Protein AF-A0A9J6H232-F1 (afdb_monomer_lite)

Structure (mmCIF, N/CA/C/O backbone):
data_AF-A0A9J6H232-F1
#
_entry.id   AF-A0A9J6H232-F1
#
loop_
_atom_site.group_PDB
_atom_site.id
_atom_site.type_symbol
_atom_site.label_atom_id
_atom_site.label_alt_id
_atom_site.label_comp_id
_atom_site.label_asym_id
_atom_site.label_entity_id
_atom_site.label_seq_id
_atom_site.pdbx_PDB_ins_code
_atom_site.Cartn_x
_atom_site.Cartn_y
_atom_site.Cartn_z
_atom_site.occupancy
_atom_site.B_iso_or_equiv
_atom_site.auth_seq_id
_atom_site.auth_comp_id
_atom_site.auth_asym_id
_atom_site.auth_atom_id
_atom_site.pdbx_PDB_model_num
ATOM 1 N N . MET A 1 1 ? -58.455 -7.236 1.868 1.00 40.59 1 MET A N 1
ATOM 2 C CA . MET A 1 1 ? -57.571 -6.943 0.721 1.00 40.59 1 MET A CA 1
ATOM 3 C C . MET A 1 1 ? -56.166 -6.837 1.286 1.00 40.59 1 MET A C 1
ATOM 5 O O . MET A 1 1 ? -55.894 -5.924 2.050 1.00 40.59 1 MET A O 1
ATOM 9 N N . ASN A 1 2 ? -55.379 -7.890 1.080 1.00 32.44 2 ASN A N 1
ATOM 10 C CA . ASN A 1 2 ? -54.122 -8.169 1.769 1.00 32.44 2 ASN A CA 1
ATOM 11 C C . ASN A 1 2 ? -52.995 -7.381 1.080 1.00 32.44 2 ASN A C 1
ATOM 13 O O . ASN A 1 2 ? -52.751 -7.611 -0.102 1.00 32.44 2 ASN A O 1
ATOM 17 N N . LEU A 1 3 ? -52.337 -6.451 1.774 1.00 45.25 3 LEU A N 1
ATOM 18 C CA . LEU A 1 3 ? -51.120 -5.797 1.285 1.00 45.25 3 LEU A CA 1
ATOM 19 C C . LEU A 1 3 ? -49.958 -6.304 2.131 1.00 45.25 3 LEU A C 1
ATOM 21 O O . LEU A 1 3 ? -49.675 -5.792 3.208 1.00 45.25 3 LEU A O 1
ATOM 25 N N . GLN A 1 4 ? -49.351 -7.380 1.635 1.00 48.19 4 GLN A N 1
ATOM 26 C CA . GLN A 1 4 ? -48.138 -7.971 2.176 1.00 48.19 4 GLN A CA 1
ATOM 27 C C . GLN A 1 4 ? -46.985 -6.966 2.143 1.00 48.19 4 GLN A C 1
ATOM 29 O O . GLN A 1 4 ? -46.630 -6.405 1.104 1.00 48.19 4 GLN A O 1
ATOM 34 N N . GLU A 1 5 ? -46.409 -6.797 3.324 1.00 45.81 5 GLU A N 1
ATOM 35 C CA . GLU A 1 5 ? -45.108 -6.229 3.626 1.00 45.81 5 GLU A CA 1
ATOM 36 C C . GLU A 1 5 ? -44.044 -6.839 2.696 1.00 45.81 5 GLU A C 1
ATOM 38 O O . GLU A 1 5 ? -43.838 -8.054 2.664 1.00 45.81 5 GLU A O 1
ATOM 43 N N . LYS A 1 6 ? -43.400 -6.006 1.869 1.00 41.59 6 LYS A N 1
ATOM 44 C CA . LYS A 1 6 ? -42.269 -6.440 1.043 1.00 41.59 6 LYS A CA 1
ATOM 45 C C . LYS A 1 6 ? -41.037 -6.559 1.931 1.00 41.59 6 LYS A C 1
ATOM 47 O O . LYS A 1 6 ? -40.345 -5.576 2.181 1.00 41.59 6 LYS A O 1
ATOM 52 N N . GLU A 1 7 ? -40.776 -7.780 2.375 1.00 40.84 7 GLU A N 1
ATOM 53 C CA . GLU A 1 7 ? -39.523 -8.173 3.005 1.00 40.84 7 GLU A CA 1
ATOM 54 C C . GLU A 1 7 ? -38.355 -7.896 2.036 1.00 40.84 7 GLU A C 1
ATOM 56 O O . GLU A 1 7 ? -38.294 -8.405 0.914 1.00 40.84 7 GLU A O 1
ATOM 61 N N . ASN A 1 8 ? -37.454 -7.008 2.450 1.00 42.41 8 ASN A N 1
ATOM 62 C CA . ASN A 1 8 ? -36.225 -6.672 1.742 1.00 42.41 8 ASN A CA 1
ATOM 63 C C . ASN A 1 8 ? -35.227 -7.816 1.983 1.00 42.41 8 ASN A C 1
ATOM 65 O O . ASN A 1 8 ? -34.898 -8.048 3.146 1.00 42.41 8 ASN A O 1
ATOM 69 N N . PRO A 1 9 ? -34.734 -8.546 0.966 1.00 44.19 9 PRO A N 1
ATOM 70 C CA . PRO A 1 9 ? -33.912 -9.716 1.233 1.00 44.19 9 PRO A CA 1
ATOM 71 C C . PRO A 1 9 ? -32.587 -9.289 1.872 1.00 44.19 9 PRO A C 1
ATOM 73 O O . PRO A 1 9 ? -31.723 -8.687 1.223 1.00 44.19 9 PRO A O 1
ATOM 76 N N . GLN A 1 10 ? -32.429 -9.616 3.160 1.00 45.84 10 GLN A N 1
ATOM 77 C CA . GLN A 1 10 ? -31.168 -9.537 3.883 1.00 45.84 10 GLN A CA 1
ATOM 78 C C . GLN A 1 10 ? -30.057 -10.147 3.019 1.00 45.84 10 GLN A C 1
ATOM 80 O O . GLN A 1 10 ? -30.112 -11.318 2.633 1.00 45.84 10 GLN A O 1
ATOM 85 N N . LYS A 1 11 ? -29.005 -9.362 2.752 1.00 47.09 11 LYS A N 1
ATOM 86 C CA . LYS A 1 11 ? -27.722 -9.884 2.273 1.00 47.09 11 LYS A CA 1
ATOM 87 C C . LYS A 1 11 ? -27.216 -10.883 3.312 1.00 47.09 11 LYS A C 1
ATOM 89 O O . LYS A 1 11 ? -26.626 -10.489 4.315 1.00 47.09 11 LYS A O 1
ATOM 94 N N . LYS A 1 12 ? -27.478 -12.169 3.070 1.00 44.34 12 LYS A N 1
ATOM 95 C CA . LYS A 1 12 ? -26.911 -13.281 3.830 1.00 44.34 12 LYS A CA 1
ATOM 96 C C . LYS A 1 12 ? -25.393 -13.130 3.832 1.00 44.34 12 LY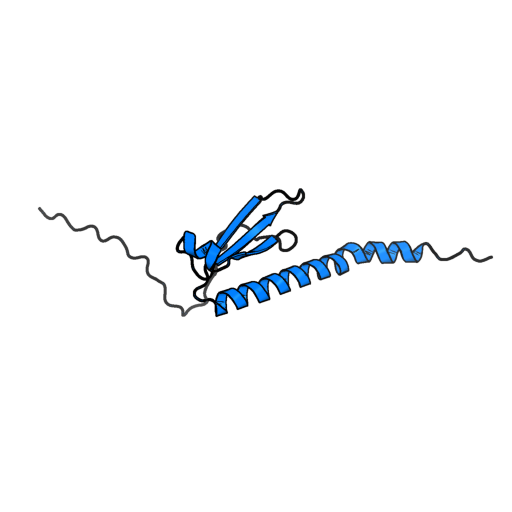S A C 1
ATOM 98 O O . LYS A 1 12 ? -24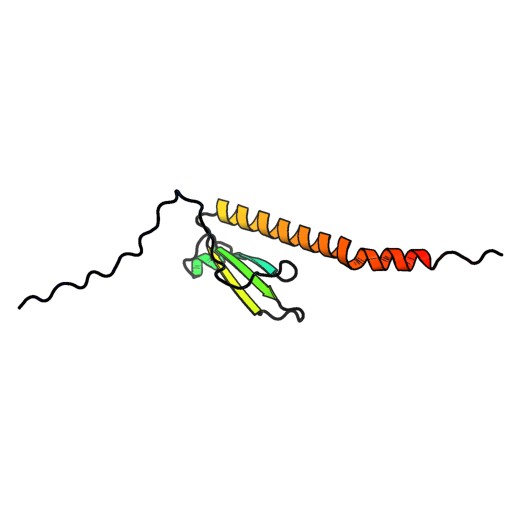.740 -13.238 2.795 1.00 44.34 12 LYS A O 1
ATOM 103 N N . ILE A 1 13 ? -24.849 -12.840 5.010 1.00 55.28 13 ILE A N 1
ATOM 104 C CA . ILE A 1 13 ? -23.424 -12.952 5.295 1.00 55.28 13 ILE A CA 1
ATOM 105 C C . ILE A 1 13 ? -23.138 -14.451 5.271 1.00 55.28 13 ILE A C 1
ATOM 107 O O . ILE A 1 13 ? -23.537 -15.178 6.178 1.00 55.28 13 ILE A O 1
ATOM 111 N N . ASN A 1 14 ? -22.544 -14.925 4.179 1.00 45.06 14 ASN A N 1
ATOM 112 C CA . ASN A 1 14 ? -22.228 -16.336 4.023 1.00 45.06 14 ASN A CA 1
ATOM 113 C C . ASN A 1 14 ? -21.104 -16.719 4.989 1.00 45.06 14 ASN A C 1
ATOM 115 O O . ASN A 1 14 ? -19.969 -16.256 4.879 1.00 45.06 14 ASN A O 1
ATOM 119 N N . THR A 1 15 ? -21.481 -17.573 5.934 1.00 43.62 15 THR A N 1
ATOM 120 C CA . THR A 1 15 ? -20.645 -18.375 6.820 1.00 43.62 15 THR A CA 1
ATOM 121 C C . THR A 1 15 ? -19.506 -19.049 6.050 1.00 43.62 15 THR A C 1
ATOM 123 O O . THR A 1 15 ? -19.722 -19.691 5.024 1.00 43.62 15 THR A O 1
ATOM 126 N N . ILE A 1 16 ? -18.283 -18.890 6.556 1.00 57.81 16 ILE A N 1
ATOM 127 C CA . ILE A 1 16 ? -17.055 -19.488 6.025 1.00 57.81 16 ILE A CA 1
ATOM 128 C C . ILE A 1 16 ? -17.057 -20.987 6.351 1.00 57.81 16 ILE A C 1
ATOM 130 O O . ILE A 1 16 ? -16.833 -21.330 7.507 1.00 57.81 16 ILE A O 1
ATOM 134 N N . GLN A 1 17 ? -17.299 -21.853 5.358 1.00 50.28 17 GLN A N 1
ATOM 135 C CA . GLN A 1 17 ? -16.873 -23.269 5.331 1.00 50.28 17 GLN A CA 1
ATOM 136 C C . GLN A 1 17 ? -17.173 -23.941 3.969 1.00 50.28 17 GLN A C 1
ATOM 138 O O . GLN A 1 17 ? -17.898 -24.919 3.880 1.00 50.28 17 GLN A O 1
ATOM 143 N N . ASP A 1 18 ? -16.622 -23.384 2.891 1.00 50.34 18 ASP A N 1
ATOM 144 C CA . ASP A 1 18 ? -16.190 -24.093 1.675 1.00 50.34 18 ASP A CA 1
ATOM 145 C C . ASP A 1 18 ? -15.331 -23.089 0.885 1.00 50.34 18 ASP A C 1
ATOM 147 O O . ASP A 1 18 ? -15.651 -21.899 0.887 1.00 50.34 18 ASP A O 1
ATOM 151 N N . GLY A 1 19 ? -14.197 -23.512 0.317 1.00 65.81 19 GLY A N 1
ATOM 152 C CA . GLY A 1 19 ? -13.069 -22.650 -0.094 1.00 65.81 19 GLY A CA 1
ATOM 153 C C . GLY A 1 19 ? -13.434 -21.229 -0.565 1.00 65.81 19 GLY A C 1
ATOM 154 O O . GLY A 1 19 ? -13.961 -21.038 -1.662 1.00 65.81 19 GLY A O 1
ATOM 155 N N . SER A 1 20 ? -13.129 -20.220 0.260 1.00 79.31 20 SER A N 1
ATOM 156 C CA . SER A 1 20 ? -13.470 -18.820 -0.013 1.00 79.31 20 SER A CA 1
ATOM 157 C C . SER A 1 20 ? -12.866 -18.344 -1.337 1.00 79.31 20 SER A C 1
ATOM 159 O O . SER A 1 20 ? -11.646 -18.290 -1.496 1.00 79.31 20 SER A O 1
ATOM 161 N N . LYS A 1 21 ? -13.725 -17.958 -2.285 1.00 87.38 21 LYS A N 1
ATOM 162 C CA . LYS A 1 21 ? -13.320 -17.343 -3.555 1.00 87.38 21 LYS A CA 1
ATOM 163 C C . LYS A 1 21 ? -13.291 -15.827 -3.400 1.00 87.38 21 LYS A C 1
ATOM 165 O O . LYS A 1 21 ? -14.281 -15.223 -2.994 1.00 87.38 21 LYS A O 1
ATOM 170 N N . TYR A 1 22 ? -12.171 -15.212 -3.762 1.00 89.81 22 TYR A N 1
ATOM 171 C CA . TYR A 1 22 ? -12.042 -13.759 -3.818 1.00 89.81 22 TYR A CA 1
ATOM 172 C C . TYR A 1 22 ? -12.320 -13.278 -5.239 1.00 89.81 22 TYR A C 1
ATOM 174 O O . TYR A 1 22 ? -11.783 -13.823 -6.203 1.00 89.81 22 TYR A O 1
ATOM 182 N N . VAL A 1 23 ? -13.155 -12.249 -5.366 1.00 91.88 23 VAL A N 1
ATOM 183 C CA . VAL A 1 23 ? -13.425 -11.583 -6.644 1.00 91.88 23 VAL A CA 1
ATOM 184 C C . VAL A 1 23 ? -12.625 -10.290 -6.695 1.00 91.88 23 VAL A C 1
ATOM 186 O O . VAL A 1 23 ? -12.573 -9.533 -5.725 1.00 91.88 23 VAL A O 1
ATOM 189 N N . VAL A 1 24 ? -11.998 -10.033 -7.838 1.00 92.75 24 VAL A N 1
ATOM 190 C CA . VAL A 1 24 ? -11.270 -8.790 -8.086 1.00 92.75 24 VAL A CA 1
ATOM 191 C C . VAL A 1 24 ? -12.268 -7.635 -8.137 1.00 92.75 24 VAL A C 1
ATOM 193 O O . VAL A 1 24 ? -13.098 -7.563 -9.038 1.00 92.75 24 VAL A O 1
ATOM 196 N N . PHE A 1 25 ? -12.191 -6.728 -7.163 1.00 86.81 25 PHE A N 1
ATOM 197 C CA . PHE A 1 25 ? -13.080 -5.565 -7.103 1.00 86.81 25 PHE A CA 1
ATOM 198 C C . PHE A 1 25 ? -12.690 -4.476 -8.113 1.00 86.81 25 PHE A C 1
ATOM 200 O O . PHE A 1 25 ? -13.550 -3.859 -8.736 1.00 86.81 25 PHE A O 1
ATOM 207 N N . LYS A 1 26 ? -11.385 -4.232 -8.274 1.00 88.00 26 LYS A N 1
ATOM 208 C CA . LYS A 1 26 ? -10.809 -3.234 -9.186 1.00 88.00 26 LYS A CA 1
ATOM 209 C C . LYS A 1 26 ? -9.509 -3.747 -9.789 1.00 88.00 26 LYS A C 1
ATOM 211 O O . LYS A 1 26 ? -8.949 -4.731 -9.313 1.00 88.00 26 LYS A O 1
ATOM 216 N N . GLN A 1 27 ? -9.032 -3.048 -10.817 1.00 89.75 27 GLN A N 1
ATOM 217 C CA . GLN A 1 27 ? -7.746 -3.333 -11.447 1.00 89.75 27 GLN A CA 1
ATOM 218 C C . GLN A 1 27 ? -6.614 -3.398 -10.401 1.00 89.75 27 GLN A C 1
ATOM 220 O O . GLN A 1 27 ? -6.595 -2.570 -9.484 1.00 89.75 27 GLN A O 1
ATOM 225 N N . PRO A 1 28 ? -5.680 -4.356 -10.524 1.00 89.38 28 PRO A N 1
ATOM 226 C CA . PRO A 1 28 ? -4.514 -4.436 -9.651 1.00 89.38 28 PRO A CA 1
ATOM 227 C C . PRO A 1 28 ? -3.689 -3.143 -9.656 1.00 89.38 28 PRO A C 1
ATOM 229 O O . PRO A 1 28 ? -3.526 -2.496 -10.690 1.00 89.38 28 PRO A O 1
ATOM 232 N N . LEU A 1 29 ? -3.141 -2.784 -8.493 1.00 87.75 29 LEU A N 1
ATOM 233 C CA . LEU A 1 29 ? -2.307 -1.595 -8.326 1.00 87.75 29 LEU A CA 1
ATOM 234 C C . LEU A 1 29 ? -0.831 -1.945 -8.525 1.00 87.75 29 LEU A C 1
ATOM 236 O O . LEU A 1 29 ? -0.325 -2.899 -7.933 1.00 87.75 29 LEU A O 1
ATOM 240 N N . SER A 1 30 ? -0.131 -1.147 -9.330 1.00 89.00 30 SER A N 1
ATOM 241 C CA . SER A 1 30 ? 1.298 -1.345 -9.569 1.00 89.00 30 SER A CA 1
ATOM 242 C C . SER A 1 30 ? 2.129 -0.860 -8.381 1.00 89.00 30 SER A C 1
ATOM 244 O O . SER A 1 30 ? 2.039 0.301 -7.975 1.00 89.00 30 SER A O 1
ATOM 246 N N . LEU A 1 31 ? 2.971 -1.740 -7.837 1.00 91.44 31 LEU A N 1
ATOM 247 C CA . LEU A 1 31 ? 3.773 -1.463 -6.639 1.00 91.44 31 LEU A CA 1
ATOM 248 C C . LEU A 1 31 ? 4.912 -0.457 -6.872 1.00 91.44 31 LEU A C 1
ATOM 250 O O . LEU A 1 31 ? 5.419 0.123 -5.917 1.00 91.44 31 LEU A O 1
ATOM 254 N N . ASP A 1 32 ? 5.331 -0.228 -8.119 1.00 89.62 32 ASP A N 1
ATOM 255 C CA . ASP A 1 32 ? 6.388 0.738 -8.454 1.00 89.62 32 ASP A CA 1
ATOM 256 C C . ASP A 1 32 ? 5.927 2.200 -8.350 1.00 89.62 32 ASP A C 1
ATOM 258 O O . ASP A 1 32 ? 6.767 3.096 -8.281 1.00 89.62 32 ASP A O 1
ATOM 262 N N . ARG A 1 33 ? 4.610 2.451 -8.320 1.00 90.50 33 ARG A N 1
ATOM 263 C CA . ARG A 1 33 ? 4.021 3.803 -8.408 1.00 90.50 33 ARG A CA 1
ATOM 264 C C . ARG A 1 33 ? 2.987 4.091 -7.329 1.00 90.50 33 ARG A C 1
ATOM 266 O O . ARG A 1 33 ? 2.125 4.950 -7.509 1.00 90.50 33 ARG A O 1
ATOM 273 N N . ILE A 1 34 ? 3.051 3.362 -6.223 1.00 93.38 34 ILE A N 1
ATOM 274 C CA . ILE A 1 34 ? 2.176 3.578 -5.078 1.00 93.38 34 ILE A CA 1
ATOM 275 C C . ILE A 1 34 ? 2.933 4.304 -3.964 1.00 93.38 34 ILE A C 1
ATOM 277 O O . ILE A 1 34 ? 4.039 3.915 -3.581 1.00 93.38 34 ILE A O 1
ATOM 281 N N . CYS A 1 35 ? 2.321 5.357 -3.433 1.00 93.75 35 CYS A N 1
ATOM 282 C CA . CYS A 1 35 ? 2.773 6.054 -2.236 1.00 93.75 35 CYS A CA 1
ATOM 283 C C . CYS A 1 35 ? 1.805 5.744 -1.093 1.00 93.75 35 CYS A C 1
ATOM 285 O O . CYS A 1 35 ? 0.592 5.887 -1.246 1.00 93.75 35 CYS A O 1
ATOM 287 N N . ILE A 1 36 ? 2.344 5.308 0.045 1.00 96.25 36 ILE A N 1
ATOM 288 C CA . ILE A 1 36 ? 1.559 4.935 1.225 1.00 96.25 36 ILE A CA 1
ATOM 289 C C . ILE A 1 36 ? 1.726 6.032 2.270 1.00 96.25 36 ILE A C 1
ATOM 291 O O . ILE A 1 36 ? 2.827 6.242 2.784 1.00 96.25 36 ILE A O 1
ATOM 295 N N . HIS A 1 37 ? 0.630 6.706 2.590 1.00 95.25 37 HIS A N 1
ATOM 296 C CA . HIS A 1 37 ? 0.586 7.768 3.581 1.00 95.25 37 HIS A CA 1
ATOM 297 C C . HIS A 1 37 ? -0.133 7.285 4.842 1.00 95.25 37 HIS A C 1
ATOM 299 O O . HIS A 1 37 ? -1.207 6.688 4.778 1.00 95.25 37 HIS A O 1
ATOM 305 N N . ASP A 1 38 ? 0.500 7.516 5.985 1.00 95.19 38 ASP A N 1
ATOM 306 C CA . ASP A 1 38 ? -0.080 7.239 7.293 1.00 95.19 38 ASP A CA 1
ATOM 307 C C . ASP A 1 38 ? -0.830 8.482 7.763 1.00 95.19 38 ASP A C 1
ATOM 309 O O . ASP A 1 38 ? -0.240 9.558 7.778 1.00 95.19 38 ASP A O 1
ATOM 313 N N . VAL A 1 39 ? -2.108 8.322 8.113 1.00 93.44 39 VAL A N 1
ATOM 314 C CA . VAL A 1 39 ? -2.943 9.415 8.613 1.00 93.44 39 VAL A CA 1
ATOM 315 C C . VAL A 1 39 ? -2.937 9.364 10.132 1.00 93.44 39 VAL A C 1
ATOM 317 O O . VAL A 1 39 ? -3.334 8.362 10.747 1.00 93.44 39 VAL A O 1
ATOM 320 N N . ASN A 1 40 ? -2.489 10.451 10.748 1.00 87.81 40 ASN A N 1
ATOM 321 C CA . ASN A 1 40 ? -2.392 10.542 12.194 1.00 87.81 40 ASN A CA 1
ATOM 322 C C . ASN A 1 40 ? -3.773 10.792 12.844 1.00 87.81 40 ASN A C 1
ATOM 324 O O . ASN A 1 40 ? -4.780 11.087 12.191 1.00 87.81 40 ASN A O 1
ATOM 328 N N . ALA A 1 41 ? -3.844 10.638 14.168 1.00 82.19 41 ALA A N 1
ATOM 329 C CA . ALA A 1 41 ? -5.091 10.808 14.917 1.00 82.19 41 ALA A CA 1
ATOM 330 C C . ALA A 1 41 ? -5.633 12.251 14.878 1.00 82.19 41 ALA A C 1
ATOM 332 O O . ALA A 1 41 ? -6.840 12.447 14.978 1.00 82.19 41 ALA A O 1
ATOM 333 N N . GLN A 1 42 ? -4.764 13.253 14.709 1.00 82.06 42 GLN A N 1
ATOM 334 C CA . GLN A 1 42 ? -5.164 14.663 14.626 1.00 82.06 42 GLN A CA 1
ATOM 335 C C . GLN A 1 42 ? -5.831 14.965 13.274 1.00 82.06 42 GLN A C 1
ATOM 337 O O . GLN A 1 42 ? -6.898 15.570 13.223 1.00 82.06 42 GLN A O 1
ATOM 342 N N . GLU A 1 43 ? -5.248 14.464 12.186 1.00 79.69 43 GLU A N 1
ATOM 343 C CA . GLU A 1 43 ? -5.747 14.581 10.812 1.00 79.69 43 GLU A CA 1
ATOM 344 C C . GLU A 1 43 ? -7.062 13.820 10.616 1.00 79.69 43 GLU A C 1
ATOM 346 O O . GLU A 1 43 ? -7.986 14.306 9.965 1.00 79.69 43 GLU A O 1
ATOM 351 N N . SER A 1 44 ? -7.163 12.623 11.196 1.00 80.50 44 SER A N 1
ATOM 352 C CA . SER A 1 44 ? -8.355 11.776 11.081 1.00 80.50 44 SER A CA 1
ATOM 353 C C . SER A 1 44 ? -9.479 12.174 12.045 1.00 80.50 44 SER A C 1
ATOM 355 O O . SER A 1 44 ? -10.656 12.023 11.703 1.00 80.50 44 SER A O 1
ATOM 357 N N . GLY A 1 45 ? -9.138 12.748 13.205 1.00 72.56 45 GLY A N 1
ATOM 358 C CA . GLY A 1 45 ? -10.086 13.190 14.229 1.00 72.56 45 GLY A CA 1
ATOM 359 C C . GLY A 1 45 ? -11.051 14.270 13.742 1.00 72.56 45 GLY A C 1
ATOM 360 O O . GLY A 1 45 ? -12.233 14.219 14.073 1.00 72.56 45 GLY A O 1
ATOM 361 N N . ALA A 1 46 ? -10.592 15.173 12.869 1.00 74.31 46 ALA A N 1
ATOM 362 C CA . ALA A 1 46 ? -11.439 16.186 12.236 1.00 74.31 46 ALA A CA 1
ATOM 363 C C . ALA A 1 46 ? -12.535 15.593 11.325 1.00 74.31 46 ALA A C 1
ATOM 365 O O . ALA A 1 46 ? -13.519 16.265 11.034 1.00 74.31 46 ALA A O 1
ATOM 366 N N . GLN A 1 47 ? -12.371 14.342 10.881 1.00 79.25 47 GLN A N 1
ATOM 367 C CA . GLN A 1 47 ? -13.252 13.665 9.921 1.00 79.25 47 GLN A CA 1
ATOM 368 C C . GLN A 1 47 ? -13.986 12.456 10.524 1.00 79.25 47 GLN A C 1
ATOM 370 O O . GLN A 1 47 ? -14.651 11.711 9.807 1.00 79.25 47 GLN A O 1
ATOM 375 N N . GLY A 1 48 ? -13.838 12.211 11.832 1.00 84.56 48 GLY A N 1
ATOM 376 C CA . GLY A 1 48 ? -14.426 11.048 12.510 1.00 84.56 48 GLY A CA 1
ATOM 377 C C . GLY A 1 48 ? -13.855 9.693 12.064 1.00 84.56 48 GLY A C 1
ATOM 378 O O . GLY A 1 48 ? -14.391 8.644 12.425 1.00 84.56 48 GLY A O 1
ATOM 379 N N . LEU A 1 49 ? -12.768 9.696 11.292 1.00 87.69 49 LEU A N 1
ATOM 380 C CA . LEU A 1 49 ? -12.105 8.495 10.805 1.00 87.69 49 LEU A CA 1
ATOM 381 C C . LEU A 1 49 ? -11.128 7.969 11.865 1.00 87.69 49 LEU A C 1
ATOM 383 O O . LEU A 1 49 ? -10.513 8.741 12.594 1.00 87.69 49 LEU A O 1
ATOM 387 N N . LYS A 1 50 ? -10.972 6.645 11.967 1.00 91.75 50 LYS A N 1
ATOM 388 C CA . LYS A 1 50 ? -10.063 6.010 12.941 1.00 91.75 50 LYS A CA 1
ATOM 389 C C . LYS A 1 50 ? -9.193 4.967 12.266 1.00 91.75 50 LYS A C 1
ATOM 391 O O . LYS A 1 50 ? -9.697 4.195 11.461 1.00 91.75 50 LYS A O 1
ATOM 396 N N . ASN A 1 51 ? -7.919 4.899 12.644 1.00 93.19 51 ASN A N 1
ATOM 397 C CA . ASN A 1 51 ? -6.960 3.898 12.162 1.00 93.19 51 ASN A CA 1
ATOM 398 C C . ASN A 1 51 ? -6.847 3.857 10.619 1.00 93.19 51 ASN A C 1
ATOM 400 O O . ASN A 1 51 ? -6.859 2.787 10.002 1.00 93.19 51 ASN A O 1
ATOM 404 N N . VAL A 1 52 ? -6.792 5.031 9.988 1.00 95.38 52 VAL A N 1
ATOM 405 C CA . VAL A 1 52 ? -6.827 5.174 8.527 1.00 95.38 52 VAL A CA 1
ATOM 406 C C . VAL A 1 52 ? -5.433 5.359 7.937 1.00 95.38 52 VAL A C 1
ATOM 408 O O . VAL A 1 52 ? -4.549 5.943 8.556 1.00 95.38 52 VAL A O 1
ATOM 411 N N . PHE A 1 53 ? -5.247 4.866 6.718 1.00 96.19 53 PHE A N 1
ATOM 412 C CA . PHE A 1 53 ? -4.084 5.126 5.878 1.00 96.19 53 PHE A CA 1
ATOM 413 C C . PHE A 1 53 ? -4.522 5.303 4.420 1.00 96.19 53 PHE A C 1
ATOM 415 O O . PHE A 1 53 ? -5.624 4.905 4.034 1.00 96.19 53 PHE A O 1
ATOM 422 N N . VAL A 1 54 ? -3.671 5.926 3.607 1.00 95.56 54 VAL A N 1
ATOM 423 C CA . VAL A 1 54 ? -4.005 6.327 2.237 1.00 95.56 54 VAL A CA 1
ATOM 424 C C . VAL A 1 54 ? -3.014 5.749 1.235 1.00 95.56 54 VAL A C 1
ATOM 426 O O . VAL A 1 54 ? -1.801 5.799 1.438 1.00 95.56 54 VAL A O 1
ATOM 429 N N . PHE A 1 55 ? -3.532 5.234 0.121 1.00 94.81 55 PHE A N 1
ATOM 430 C CA . PHE A 1 55 ? -2.757 4.918 -1.075 1.00 94.81 55 PHE A CA 1
ATOM 431 C C . PHE A 1 55 ? -2.931 6.012 -2.110 1.00 94.81 55 PHE A C 1
ATOM 433 O O . PHE A 1 55 ? -4.056 6.333 -2.485 1.00 94.81 55 PHE A O 1
ATOM 440 N N . VAL A 1 56 ? -1.820 6.514 -2.630 1.00 95.62 56 VAL A N 1
ATOM 441 C CA . VAL A 1 56 ? -1.792 7.421 -3.775 1.00 95.62 56 VAL A CA 1
ATOM 442 C C . VAL A 1 56 ? -1.144 6.681 -4.937 1.00 95.62 56 VAL A C 1
ATOM 444 O O . VAL A 1 56 ? 0.021 6.298 -4.863 1.00 95.62 56 VAL A O 1
ATOM 447 N N . CYS A 1 57 ? -1.914 6.444 -5.996 1.00 93.75 57 CYS A N 1
ATOM 448 C CA . CYS A 1 57 ? -1.469 5.718 -7.181 1.00 93.75 57 CYS A CA 1
ATOM 449 C C . CYS A 1 57 ? -1.083 6.708 -8.277 1.00 93.75 57 CYS A C 1
ATOM 451 O O . CYS A 1 57 ? -1.914 7.508 -8.721 1.00 93.75 57 CYS A O 1
ATOM 453 N N . LEU A 1 58 ? 0.160 6.631 -8.741 1.00 94.00 58 LEU A N 1
ATOM 454 C CA . LEU A 1 58 ? 0.707 7.517 -9.761 1.00 94.00 58 LEU A CA 1
ATOM 455 C C . LEU A 1 58 ? 0.805 6.814 -11.120 1.00 94.00 58 LEU A C 1
ATOM 457 O O . LEU A 1 58 ? 1.019 5.604 -11.215 1.00 94.00 58 LEU A O 1
ATOM 461 N N . ASN A 1 59 ? 0.701 7.583 -12.202 1.00 92.00 59 ASN A N 1
ATOM 462 C CA . ASN A 1 59 ? 1.114 7.109 -13.522 1.00 92.00 59 ASN A CA 1
ATOM 463 C C . ASN A 1 59 ? 2.626 7.328 -13.750 1.00 92.00 59 ASN A C 1
ATOM 465 O O . ASN A 1 59 ? 3.345 7.852 -12.901 1.00 92.00 59 ASN A O 1
ATOM 469 N N . ARG A 1 60 ? 3.126 6.932 -14.930 1.00 89.56 60 ARG A N 1
ATOM 470 C CA . ARG A 1 60 ? 4.543 7.119 -15.313 1.00 89.56 60 ARG A CA 1
ATOM 471 C C . ARG A 1 60 ? 4.981 8.587 -15.403 1.00 89.56 60 ARG A C 1
ATOM 473 O O . ARG A 1 60 ? 6.173 8.854 -15.377 1.00 89.56 60 ARG A O 1
ATOM 480 N N . PHE A 1 61 ? 4.030 9.511 -15.505 1.00 93.12 61 PHE A N 1
ATOM 481 C CA . PHE A 1 61 ? 4.250 10.956 -15.563 1.00 93.12 61 PHE A CA 1
ATOM 482 C C . PHE A 1 61 ? 4.069 11.625 -14.192 1.00 93.12 61 PHE A C 1
ATOM 484 O O . PHE A 1 61 ? 3.909 12.838 -14.129 1.00 93.12 61 PHE A O 1
ATOM 491 N N . GLN A 1 62 ? 4.067 10.842 -13.103 1.00 91.25 62 GLN A N 1
ATOM 492 C CA . GLN A 1 62 ? 3.896 11.321 -11.725 1.00 91.25 62 GLN A CA 1
ATOM 493 C C . GLN A 1 62 ? 2.542 11.998 -11.446 1.00 91.25 62 GLN A C 1
ATOM 495 O O . GLN A 1 62 ? 2.392 12.706 -10.456 1.00 91.25 62 GLN A O 1
ATOM 500 N N . GLN A 1 63 ? 1.525 11.764 -12.278 1.00 94.81 63 GLN A N 1
ATOM 501 C CA . GLN A 1 63 ? 0.178 12.280 -12.033 1.00 94.81 63 GLN A CA 1
ATOM 502 C C . GLN A 1 63 ? -0.612 11.311 -11.154 1.00 94.81 63 GLN A C 1
ATOM 504 O O . GLN A 1 63 ? -0.559 10.095 -11.364 1.00 94.81 63 GLN A O 1
ATOM 509 N N . ILE A 1 64 ? -1.384 11.853 -10.210 1.00 95.25 64 ILE A N 1
ATOM 510 C CA . ILE A 1 64 ? -2.293 11.076 -9.364 1.00 95.25 64 ILE A CA 1
ATOM 511 C C . ILE A 1 64 ? -3.434 10.538 -10.225 1.00 95.25 64 ILE A C 1
ATOM 513 O O . ILE A 1 64 ? -4.194 11.292 -10.822 1.00 95.25 64 ILE A O 1
ATOM 517 N N . THR A 1 65 ? -3.551 9.215 -10.270 1.00 94.19 65 THR A N 1
ATOM 518 C CA . THR A 1 65 ? -4.612 8.509 -11.002 1.00 94.19 65 THR A CA 1
ATOM 519 C C . THR A 1 65 ? -5.725 8.041 -10.083 1.00 94.19 65 THR A C 1
ATOM 521 O O . THR A 1 65 ? -6.888 8.007 -10.475 1.00 94.19 65 THR A O 1
ATOM 524 N N . THR A 1 66 ? -5.393 7.639 -8.857 1.00 93.44 66 THR A N 1
ATOM 525 C CA . THR A 1 66 ? -6.366 7.124 -7.893 1.00 93.44 66 THR A CA 1
ATOM 526 C C . THR A 1 66 ? -5.855 7.316 -6.473 1.00 93.44 66 THR A C 1
ATOM 528 O O . THR A 1 66 ? -4.660 7.166 -6.211 1.00 93.44 66 THR A O 1
ATOM 531 N N . VAL A 1 67 ? -6.774 7.621 -5.558 1.00 94.62 67 VAL A N 1
ATOM 532 C CA . VAL A 1 67 ? -6.517 7.688 -4.119 1.00 94.62 67 VAL A CA 1
ATOM 533 C C . VAL A 1 67 ? -7.448 6.710 -3.408 1.00 94.62 67 VAL A C 1
ATOM 535 O O . VAL A 1 67 ? -8.651 6.695 -3.673 1.00 94.62 67 VAL A O 1
ATOM 538 N N . HIS A 1 68 ? -6.900 5.880 -2.521 1.00 93.25 68 HIS A N 1
ATOM 539 C CA . HIS A 1 68 ? -7.681 4.966 -1.690 1.00 93.25 68 HIS A CA 1
ATOM 540 C C . HIS A 1 68 ? -7.449 5.255 -0.220 1.00 93.25 68 HIS A C 1
ATOM 542 O O . HIS A 1 68 ? -6.338 5.096 0.273 1.00 93.25 68 HIS A O 1
ATOM 548 N N . THR A 1 69 ? -8.516 5.614 0.477 1.00 94.31 69 THR A N 1
ATOM 549 C CA . THR A 1 69 ? -8.529 5.720 1.933 1.00 94.31 69 THR A CA 1
ATOM 550 C C . THR A 1 69 ? -8.983 4.383 2.501 1.00 94.31 69 THR A C 1
ATOM 552 O O . THR A 1 69 ? -10.086 3.924 2.204 1.00 94.31 69 THR A O 1
ATOM 555 N N . LEU A 1 70 ? -8.120 3.735 3.276 1.00 94.44 70 LEU A N 1
ATOM 556 C CA . LEU A 1 70 ? -8.361 2.422 3.861 1.00 94.44 70 LEU A CA 1
ATOM 557 C C . LEU A 1 70 ? -8.424 2.550 5.377 1.00 94.44 70 LEU A C 1
ATOM 559 O O . LEU A 1 70 ? -7.554 3.156 5.999 1.00 94.44 70 LEU A O 1
ATOM 563 N N . GLN A 1 71 ? -9.461 1.960 5.962 1.00 95.00 71 GLN A N 1
ATOM 564 C CA . GLN A 1 71 ? -9.698 1.984 7.395 1.00 95.00 71 GLN A CA 1
ATOM 565 C C . GLN A 1 71 ? -9.452 0.602 7.990 1.00 95.00 71 GLN A C 1
ATOM 567 O O . GLN A 1 71 ? -10.105 -0.371 7.613 1.00 95.00 71 GLN A O 1
ATOM 572 N N . ALA A 1 72 ? -8.514 0.517 8.930 1.00 95.75 72 ALA A N 1
ATOM 573 C CA . ALA A 1 72 ? -8.283 -0.702 9.688 1.00 95.75 72 ALA A CA 1
ATOM 574 C C . ALA A 1 72 ? -9.257 -0.814 10.871 1.00 95.75 72 ALA A C 1
ATOM 576 O O . ALA A 1 72 ? -9.748 0.181 11.408 1.00 95.75 72 ALA A O 1
ATOM 577 N N . SER A 1 73 ? -9.489 -2.044 11.329 1.00 95.50 73 SER A N 1
ATOM 578 C CA . SER A 1 73 ? -10.323 -2.322 12.505 1.00 95.50 73 SER A CA 1
ATOM 579 C C . SER A 1 73 ? -9.729 -1.770 13.807 1.00 95.50 73 SER A C 1
ATOM 581 O O . SER A 1 73 ? -10.474 -1.394 14.708 1.00 95.50 73 SER A O 1
ATOM 583 N N . ASN A 1 74 ? -8.399 -1.703 13.916 1.00 95.12 74 ASN A N 1
ATOM 584 C CA . ASN A 1 74 ? -7.666 -1.168 15.066 1.00 95.12 74 ASN A CA 1
ATOM 585 C C . ASN A 1 74 ? -6.257 -0.689 14.664 1.00 95.12 74 ASN A C 1
ATOM 587 O O . ASN A 1 74 ? -5.776 -0.989 13.566 1.00 95.12 74 ASN A O 1
ATOM 591 N N . GLU A 1 75 ? -5.586 0.029 15.569 1.00 93.88 75 GLU A N 1
ATOM 592 C CA . GLU A 1 75 ? -4.265 0.625 15.318 1.00 93.88 75 GLU A CA 1
ATOM 593 C C . GLU A 1 75 ? -3.163 -0.422 15.095 1.00 93.88 75 GLU A C 1
ATOM 595 O O . GLU A 1 75 ? -2.310 -0.253 14.230 1.00 93.88 75 GLU A O 1
ATOM 600 N N . SER A 1 76 ? -3.211 -1.559 15.796 1.00 96.75 76 SER A N 1
ATOM 601 C CA . SER A 1 76 ? -2.243 -2.649 15.593 1.00 96.75 76 SER A CA 1
ATOM 602 C C . SER A 1 76 ? -2.331 -3.237 14.176 1.00 96.75 76 SER A C 1
ATOM 604 O O . SER A 1 76 ? -1.317 -3.489 13.518 1.00 96.75 76 SER A O 1
ATOM 606 N N . THR A 1 77 ? -3.553 -3.391 13.662 1.00 97.56 77 THR A N 1
ATOM 607 C CA . THR A 1 77 ? -3.803 -3.873 12.299 1.00 97.56 77 THR A CA 1
ATOM 608 C C . THR A 1 77 ? -3.361 -2.839 11.270 1.00 97.56 77 THR A C 1
ATOM 610 O O . THR A 1 77 ? -2.718 -3.203 10.287 1.00 97.56 77 THR A O 1
ATOM 613 N N . LYS A 1 78 ? -3.635 -1.548 11.507 1.00 96.50 78 LYS A N 1
ATOM 614 C CA . LYS A 1 78 ? -3.118 -0.446 10.679 1.00 96.50 78 LYS A CA 1
ATOM 615 C C . LYS A 1 78 ? -1.592 -0.482 10.608 1.00 96.50 78 LYS A C 1
ATOM 617 O O . LYS A 1 78 ? -1.039 -0.454 9.511 1.00 96.50 78 LYS A O 1
ATOM 622 N N . LEU A 1 79 ? -0.918 -0.595 11.753 1.00 96.75 79 LEU A N 1
ATOM 623 C CA . LEU A 1 79 ? 0.539 -0.656 11.818 1.00 96.75 79 LEU A CA 1
ATOM 624 C C . LEU A 1 79 ? 1.076 -1.862 11.040 1.00 96.75 79 LEU A C 1
ATOM 626 O O . LEU A 1 79 ? 1.988 -1.716 10.232 1.00 96.75 79 LEU A O 1
ATOM 630 N N . THR A 1 80 ? 0.449 -3.029 11.202 1.00 97.94 80 THR A N 1
ATOM 631 C CA . THR A 1 80 ? 0.801 -4.241 10.447 1.00 97.94 80 THR A CA 1
ATOM 632 C C . THR A 1 80 ? 0.671 -4.024 8.939 1.00 97.94 80 THR A C 1
ATOM 634 O O . THR A 1 80 ? 1.591 -4.366 8.194 1.00 97.94 80 THR A O 1
ATOM 637 N N . TRP A 1 81 ? -0.432 -3.422 8.478 1.00 97.31 81 TRP A N 1
ATOM 638 C CA . TRP A 1 81 ? -0.615 -3.063 7.071 1.00 97.31 81 TRP A CA 1
ATOM 639 C C . TRP A 1 81 ? 0.489 -2.128 6.586 1.00 97.31 81 TRP A C 1
ATOM 641 O O . TRP A 1 81 ? 1.154 -2.437 5.599 1.00 97.31 81 TRP A O 1
ATOM 651 N N . LEU A 1 82 ? 0.720 -1.021 7.294 1.00 97.12 82 LEU A N 1
ATOM 652 C CA . LEU A 1 82 ? 1.730 -0.029 6.934 1.00 97.12 82 LEU A CA 1
ATOM 653 C C . LEU A 1 82 ? 3.125 -0.650 6.830 1.00 97.12 82 LEU A C 1
ATOM 655 O O . LEU A 1 82 ? 3.802 -0.435 5.825 1.00 97.12 82 LEU A O 1
ATOM 659 N N . THR A 1 83 ? 3.538 -1.448 7.817 1.00 97.81 83 THR A N 1
ATOM 660 C CA . THR A 1 83 ? 4.834 -2.138 7.808 1.00 97.81 83 THR A CA 1
ATOM 661 C C . THR A 1 83 ? 4.941 -3.087 6.619 1.00 97.81 83 THR A C 1
ATOM 663 O O . THR A 1 83 ? 5.857 -2.959 5.810 1.00 97.81 83 THR A O 1
ATOM 666 N N . LYS A 1 84 ? 3.985 -4.011 6.453 1.00 97.69 84 LYS A N 1
ATOM 667 C CA . LYS A 1 84 ? 4.052 -5.020 5.384 1.00 97.69 84 LYS A CA 1
ATOM 668 C C . LYS A 1 84 ? 4.017 -4.397 3.993 1.00 97.69 84 LYS A C 1
ATOM 670 O O . LYS A 1 84 ? 4.743 -4.846 3.106 1.00 97.69 84 LYS A O 1
ATOM 675 N N . LEU A 1 85 ? 3.190 -3.376 3.790 1.00 96.00 85 LEU A N 1
ATOM 676 C CA . LEU A 1 85 ? 3.064 -2.710 2.499 1.00 96.00 85 LEU A CA 1
ATOM 677 C C . LEU A 1 85 ? 4.318 -1.908 2.146 1.00 96.00 85 LEU A C 1
ATOM 679 O O . LEU A 1 85 ? 4.807 -2.042 1.026 1.00 96.00 85 LEU A O 1
ATOM 683 N N . ARG A 1 86 ? 4.868 -1.130 3.089 1.00 95.62 86 ARG A N 1
ATOM 684 C CA . ARG A 1 86 ? 6.121 -0.385 2.880 1.00 95.62 86 ARG A CA 1
ATOM 685 C C . ARG A 1 86 ? 7.273 -1.336 2.560 1.00 95.62 86 ARG A C 1
ATOM 687 O O . ARG A 1 86 ? 7.915 -1.170 1.526 1.00 95.62 86 ARG A O 1
ATOM 694 N N . ASP A 1 87 ? 7.431 -2.402 3.345 1.00 96.56 87 ASP A N 1
ATOM 695 C CA . ASP A 1 87 ? 8.437 -3.441 3.096 1.00 96.56 87 ASP A CA 1
ATOM 696 C C . ASP A 1 87 ? 8.290 -4.066 1.703 1.00 96.56 87 ASP A C 1
ATOM 698 O O . ASP A 1 87 ? 9.275 -4.302 1.003 1.00 96.56 87 ASP A O 1
ATOM 702 N N . THR A 1 88 ? 7.055 -4.352 1.289 1.00 95.75 88 THR A N 1
A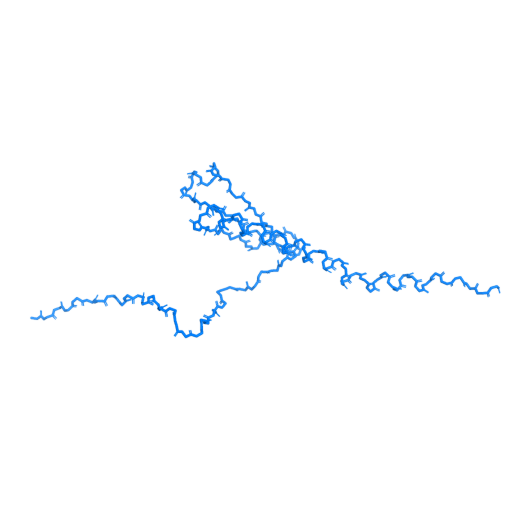TOM 703 C CA . THR A 1 88 ? 6.770 -4.971 -0.011 1.00 95.75 88 THR A CA 1
ATOM 704 C C . THR A 1 88 ? 7.113 -4.028 -1.162 1.00 95.75 88 THR A C 1
ATOM 706 O O . THR A 1 88 ? 7.765 -4.447 -2.120 1.00 95.75 88 THR A O 1
ATOM 709 N N . VAL A 1 89 ? 6.736 -2.751 -1.056 1.00 94.12 89 VAL A N 1
ATOM 710 C CA . VAL A 1 89 ? 7.081 -1.717 -2.042 1.00 94.12 89 VAL A CA 1
ATOM 711 C C . VAL A 1 89 ? 8.597 -1.546 -2.143 1.00 94.12 89 VAL A C 1
ATOM 713 O O . VAL A 1 89 ? 9.141 -1.509 -3.247 1.00 94.12 89 VAL A O 1
ATOM 716 N N . ASP A 1 90 ? 9.306 -1.511 -1.017 1.00 93.25 90 ASP A N 1
ATOM 717 C CA . ASP A 1 90 ? 10.760 -1.342 -1.006 1.00 93.25 90 ASP A CA 1
ATOM 718 C C . ASP A 1 90 ? 11.493 -2.555 -1.587 1.00 93.25 90 ASP A C 1
ATOM 720 O O . ASP A 1 90 ? 12.425 -2.406 -2.386 1.00 93.25 90 ASP A O 1
ATOM 724 N N . ARG A 1 91 ? 11.046 -3.772 -1.258 1.00 94.00 91 ARG A N 1
ATOM 725 C CA . ARG A 1 91 ? 11.560 -5.007 -1.872 1.00 94.00 91 ARG A CA 1
ATOM 726 C C . ARG A 1 91 ? 11.316 -5.026 -3.376 1.00 94.00 91 ARG A C 1
ATOM 728 O O . ARG A 1 91 ? 12.205 -5.425 -4.131 1.00 94.00 91 ARG A O 1
ATOM 735 N N . TRP A 1 92 ? 10.147 -4.571 -3.820 1.00 92.19 92 TRP A N 1
ATOM 736 C CA . TRP A 1 92 ? 9.822 -4.490 -5.239 1.00 92.19 92 TRP A CA 1
ATOM 737 C C . TRP A 1 92 ? 10.727 -3.497 -5.974 1.00 92.19 92 TRP A C 1
ATOM 739 O O . TRP A 1 92 ? 11.334 -3.855 -6.982 1.00 92.19 92 TRP A O 1
ATOM 749 N N . LYS A 1 93 ? 10.923 -2.293 -5.423 1.00 88.94 93 LYS A N 1
ATOM 750 C CA . LYS A 1 93 ? 11.843 -1.285 -5.979 1.00 88.94 93 LYS A CA 1
ATOM 751 C C . LYS A 1 93 ? 13.270 -1.824 -6.122 1.00 88.94 93 LYS A C 1
ATOM 753 O O . LYS A 1 93 ? 13.875 -1.679 -7.183 1.00 88.94 93 LYS A O 1
ATOM 758 N N . ARG A 1 94 ? 13.791 -2.507 -5.094 1.00 89.75 94 ARG A N 1
ATOM 759 C CA . ARG A 1 94 ? 15.113 -3.164 -5.142 1.00 89.75 94 ARG A CA 1
ATOM 760 C C . ARG A 1 94 ? 15.168 -4.270 -6.196 1.00 89.75 94 ARG A C 1
ATOM 762 O O . ARG A 1 94 ? 16.166 -4.407 -6.897 1.00 89.75 94 ARG A O 1
ATOM 769 N N . THR A 1 95 ? 14.100 -5.055 -6.321 1.00 89.69 95 THR A N 1
ATOM 770 C CA . THR A 1 95 ? 14.007 -6.123 -7.325 1.00 89.69 95 THR A CA 1
ATOM 771 C C . THR A 1 95 ? 14.067 -5.543 -8.731 1.00 89.69 95 THR A C 1
ATOM 773 O O . THR A 1 95 ? 14.896 -5.989 -9.516 1.00 89.69 95 THR A O 1
ATOM 776 N N . LEU A 1 96 ? 13.288 -4.497 -9.022 1.00 84.88 96 LEU A N 1
ATOM 777 C CA . LEU A 1 96 ? 13.315 -3.809 -10.316 1.00 84.88 96 LEU A CA 1
ATOM 778 C C . LEU A 1 96 ? 14.709 -3.272 -10.660 1.00 84.88 96 LEU A C 1
ATOM 780 O O . LEU A 1 96 ? 15.172 -3.447 -11.785 1.00 84.88 96 LEU A O 1
ATOM 784 N N . GLN A 1 97 ? 15.411 -2.682 -9.689 1.00 79.75 97 GLN A N 1
ATOM 785 C CA . GLN A 1 97 ? 16.791 -2.223 -9.882 1.00 79.75 97 GLN A CA 1
ATOM 786 C C . GLN A 1 97 ? 17.743 -3.375 -10.248 1.00 79.75 97 GLN A C 1
ATOM 788 O O . GLN A 1 97 ? 18.619 -3.220 -11.098 1.00 79.75 97 GLN A O 1
ATOM 793 N N . ASN A 1 98 ? 17.550 -4.546 -9.639 1.00 76.88 98 ASN A N 1
ATOM 794 C CA . ASN A 1 98 ? 18.435 -5.698 -9.791 1.00 76.88 98 ASN A CA 1
ATOM 795 C C . ASN A 1 98 ? 18.119 -6.601 -10.986 1.00 76.88 98 ASN A C 1
ATOM 797 O O . ASN A 1 98 ? 19.016 -7.318 -11.425 1.00 76.88 98 ASN A O 1
ATOM 801 N N . THR A 1 99 ? 16.884 -6.621 -11.484 1.00 74.19 99 THR A N 1
ATOM 802 C CA . THR A 1 99 ? 16.469 -7.503 -12.587 1.00 74.19 99 THR A CA 1
ATOM 803 C C . THR A 1 99 ? 16.378 -6.761 -13.915 1.00 74.19 99 THR A C 1
ATOM 805 O O . THR A 1 99 ? 16.854 -7.278 -14.921 1.00 74.19 99 THR A O 1
ATOM 808 N N . VAL A 1 100 ? 15.851 -5.533 -13.932 1.00 58.31 100 VAL A N 1
ATOM 809 C CA . VAL A 1 100 ? 15.621 -4.781 -15.179 1.00 58.31 100 VAL A CA 1
ATOM 810 C C . VAL A 1 100 ? 16.919 -4.175 -15.724 1.00 58.31 100 VAL A C 1
ATOM 812 O O . VAL A 1 100 ? 17.131 -4.153 -16.933 1.00 58.31 100 VAL A O 1
ATOM 815 N N . PHE A 1 101 ? 17.841 -3.753 -14.851 1.00 56.00 101 PHE A N 1
ATOM 816 C CA . PHE A 1 101 ? 19.086 -3.080 -15.258 1.00 56.00 101 PHE A CA 1
ATOM 817 C C . PHE A 1 101 ? 20.332 -3.977 -15.233 1.00 56.00 101 PHE A C 1
ATOM 819 O O . PHE A 1 101 ? 21.426 -3.538 -15.595 1.00 56.00 101 PHE A O 1
ATOM 826 N N . ARG A 1 102 ? 20.202 -5.252 -14.842 1.00 55.16 102 ARG A N 1
ATOM 827 C CA . ARG A 1 102 ? 21.336 -6.194 -14.830 1.00 55.16 102 ARG A CA 1
ATOM 828 C C . ARG A 1 102 ? 21.876 -6.466 -16.233 1.00 55.16 102 ARG A C 1
ATOM 830 O O . ARG A 1 102 ? 23.091 -6.518 -16.403 1.00 55.16 102 ARG A O 1
ATOM 837 N N . ASN A 1 103 ? 21.003 -6.536 -17.237 1.00 53.12 103 ASN A N 1
ATOM 838 C CA . ASN A 1 103 ? 21.417 -6.788 -18.620 1.00 53.12 103 ASN A CA 1
ATOM 839 C C . ASN A 1 103 ? 22.255 -5.639 -19.216 1.00 53.12 103 ASN A C 1
ATOM 841 O O . ASN A 1 103 ? 23.121 -5.899 -20.044 1.00 53.12 103 ASN A O 1
ATOM 845 N N . GLN A 1 104 ? 22.088 -4.392 -18.751 1.00 55.16 104 GLN A N 1
ATOM 846 C CA . GLN A 1 104 ? 22.934 -3.271 -19.195 1.00 55.16 104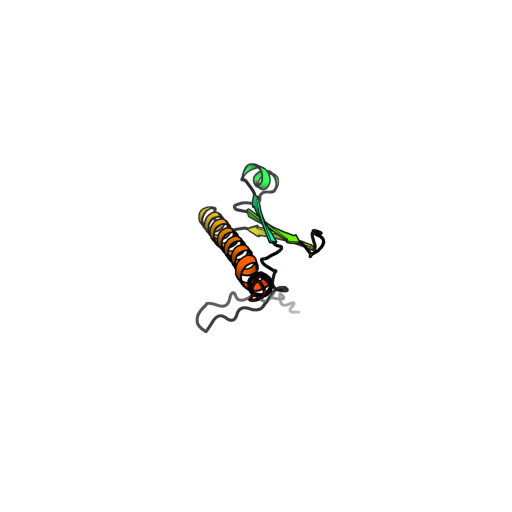 GLN A CA 1
ATOM 847 C C . GLN A 1 104 ? 24.339 -3.300 -18.575 1.00 55.16 104 GLN A C 1
ATOM 849 O O . GLN A 1 104 ? 25.305 -2.940 -19.242 1.00 55.16 104 GLN A O 1
ATOM 854 N N . ARG A 1 105 ? 24.489 -3.765 -17.325 1.00 54.78 105 ARG A N 1
ATOM 855 C CA . ARG A 1 105 ? 25.812 -3.837 -16.671 1.00 54.78 105 ARG A CA 1
ATOM 856 C C . ARG A 1 105 ? 26.698 -4.935 -17.259 1.00 54.78 105 ARG A C 1
ATOM 858 O O . ARG A 1 105 ? 27.905 -4.742 -17.340 1.00 54.78 105 ARG A O 1
ATOM 865 N N . ILE A 1 106 ? 26.113 -6.055 -17.688 1.00 57.00 106 ILE A N 1
ATOM 866 C CA . ILE A 1 106 ? 26.867 -7.158 -18.306 1.00 57.00 106 ILE A CA 1
ATOM 867 C C . ILE A 1 106 ? 27.368 -6.758 -19.705 1.00 57.00 106 ILE A C 1
ATOM 869 O O . ILE A 1 106 ? 28.530 -6.998 -20.017 1.00 57.00 106 ILE A O 1
ATOM 873 N N . ALA A 1 107 ? 26.547 -6.073 -20.508 1.00 57.34 107 ALA A N 1
ATOM 874 C CA . ALA A 1 107 ? 26.944 -5.604 -21.841 1.00 57.34 107 ALA A CA 1
ATOM 875 C C . ALA A 1 107 ? 28.020 -4.497 -21.813 1.00 57.34 107 ALA A C 1
ATOM 877 O O . ALA A 1 107 ? 28.868 -4.431 -22.696 1.00 57.34 107 ALA A O 1
ATOM 878 N N . ALA A 1 108 ? 28.025 -3.633 -20.792 1.00 56.78 108 ALA A N 1
ATOM 879 C CA . ALA A 1 108 ? 29.069 -2.616 -20.641 1.00 56.78 108 ALA A CA 1
ATOM 880 C C . ALA A 1 108 ? 30.427 -3.210 -20.213 1.00 56.78 108 ALA A C 1
ATOM 882 O O . ALA A 1 108 ? 31.473 -2.666 -20.557 1.00 56.78 108 ALA A O 1
ATOM 883 N N . ALA A 1 109 ? 30.426 -4.332 -19.484 1.00 58.66 109 ALA A N 1
ATOM 884 C CA . ALA A 1 109 ? 31.648 -4.982 -19.012 1.00 58.66 109 ALA A CA 1
ATOM 885 C C . ALA A 1 109 ? 32.379 -5.782 -20.107 1.00 58.66 109 ALA A C 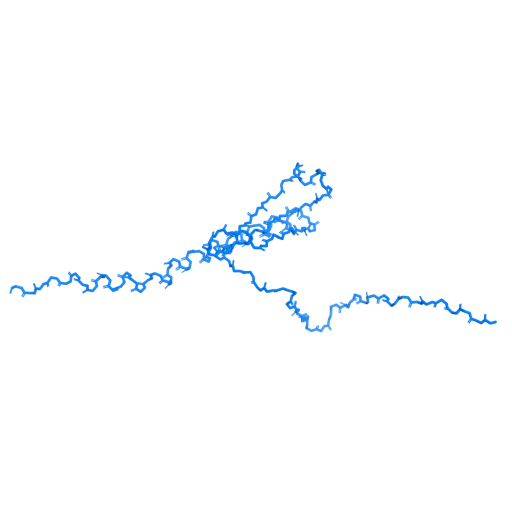1
ATOM 887 O O . ALA A 1 109 ? 33.599 -5.917 -20.036 1.00 58.66 109 ALA A O 1
ATOM 888 N N . SER A 1 110 ? 31.675 -6.278 -21.134 1.00 59.16 110 SER A N 1
ATOM 889 C CA . SER A 1 110 ? 32.294 -7.021 -22.246 1.00 59.16 110 SER A CA 1
ATOM 890 C C . SER A 1 110 ? 33.071 -6.143 -23.229 1.00 59.16 110 SER A C 1
ATOM 892 O O . SER A 1 110 ? 33.896 -6.660 -23.972 1.00 59.16 110 SER A O 1
ATOM 894 N N . ASN A 1 111 ? 32.842 -4.826 -23.236 1.00 58.31 111 ASN A N 1
ATOM 895 C CA . ASN A 1 111 ? 33.453 -3.919 -24.215 1.00 58.31 111 ASN A CA 1
ATOM 896 C C . ASN A 1 111 ? 34.808 -3.341 -23.766 1.00 58.31 111 ASN A C 1
ATOM 898 O O . ASN A 1 111 ? 35.429 -2.602 -24.523 1.00 58.31 111 ASN A O 1
ATOM 902 N N . ASN A 1 112 ? 35.282 -3.687 -22.563 1.00 58.31 112 ASN A N 1
ATOM 903 C CA . ASN A 1 112 ? 36.547 -3.190 -22.007 1.00 58.31 112 ASN A CA 1
ATOM 904 C C . ASN A 1 112 ? 37.711 -4.196 -22.091 1.00 58.31 112 ASN A C 1
ATOM 906 O O . ASN A 1 112 ? 38.736 -3.998 -21.437 1.00 58.31 112 ASN A O 1
ATOM 910 N N . SER A 1 113 ? 37.608 -5.263 -22.892 1.00 58.41 113 SER A N 1
ATOM 911 C CA . SER A 1 113 ? 38.788 -6.071 -23.214 1.00 58.41 113 SER A CA 1
ATOM 912 C C . SER A 1 113 ? 39.679 -5.287 -24.182 1.00 58.41 113 SER A C 1
ATOM 914 O O . SER A 1 113 ? 39.374 -5.185 -25.370 1.00 58.41 113 SER A O 1
ATOM 916 N N . ALA A 1 114 ? 40.758 -4.707 -23.652 1.00 64.50 114 ALA A N 1
ATOM 917 C CA . ALA A 1 114 ? 41.811 -4.070 -24.435 1.00 64.50 114 ALA A CA 1
ATOM 918 C C . ALA A 1 114 ? 42.290 -5.004 -25.568 1.00 64.50 114 ALA A C 1
ATOM 920 O O . ALA A 1 114 ? 42.384 -6.217 -25.347 1.00 64.50 114 ALA A O 1
ATOM 921 N N . PRO A 1 115 ? 42.590 -4.478 -26.770 1.00 57.25 115 PRO A N 1
ATOM 922 C CA . PRO A 1 115 ? 43.082 -5.309 -27.857 1.00 57.25 115 PRO A CA 1
ATOM 923 C C . PRO A 1 115 ? 44.454 -5.894 -27.478 1.00 57.25 115 PRO A C 1
ATOM 925 O O . PRO A 1 115 ? 45.263 -5.206 -26.846 1.00 57.25 115 PRO A O 1
ATOM 928 N N . PRO A 1 116 ? 44.737 -7.162 -27.819 1.00 55.00 116 PRO A N 1
ATOM 929 C CA . PRO A 1 116 ? 46.053 -7.731 -27.593 1.00 55.00 116 PRO A CA 1
ATOM 930 C C . PRO A 1 116 ? 47.056 -7.120 -28.586 1.00 55.00 116 PRO A C 1
ATOM 932 O O . PRO A 1 116 ? 46.897 -7.303 -29.785 1.00 55.00 116 PRO A O 1
ATOM 935 N N . LYS A 1 117 ? 48.047 -6.422 -28.009 1.00 49.28 117 LYS A N 1
ATOM 936 C CA . LYS A 1 117 ? 49.332 -5.903 -28.532 1.00 49.28 117 LYS A CA 1
ATOM 937 C C . LYS A 1 117 ? 49.370 -5.292 -29.933 1.00 49.28 117 LYS A C 1
ATOM 939 O O . LYS A 1 117 ? 49.358 -6.051 -30.922 1.00 49.28 117 LYS A O 1
#

Secondary structure (DSSP, 8-state):
---------------S-S-PPPP--SPPPPGGGEEEEEPPHHHHHTTT--SEEEEEEE-TTS-EEEEEEEE-SSHHHHHHHHHHHHHHHHHHHHHHHHHHSHHHHHHHHGGG-PPP-

Foldseek 3Di:
DDDDDPDDDPPPPDDDDDDDDDD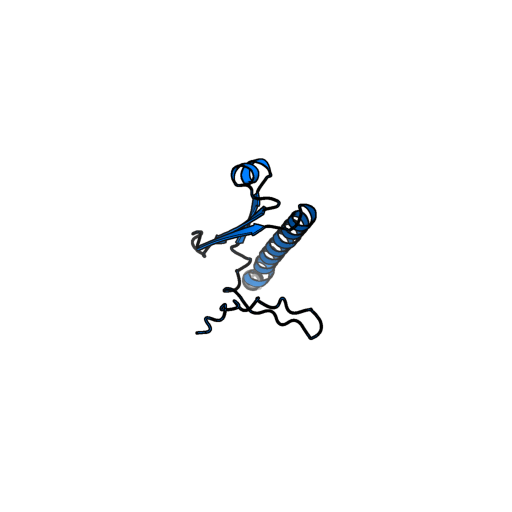DPDDDADLQFKDKAFQDCVRCVVVVAPLKIKIFGADPVRDTDDMDIDHDPHNVVSVVCVVVSVVVSVVVVVVCVCPVCVVVVVVVVVVPPDDDD

Organism: Haemaphysalis longicornis (NCBI:txid44386)

InterPro domains:
  IPR011993 PH-like domain superfamily [G3DSA:2.30.29.30] (1-97)
  IPR040181 Pleckstrin homology domain-containing family G member 5/7 [PTHR13217] (11-97)

Radius of gyration: 24.7 Å; chains: 1; bounding box: 107×40×44 Å

Sequence (117 aa):
MNLQEKENPQKKINTIQDGSKYVVFKQPLSLDRICIHDVNAQESGAQGLKNVFVFVCLNRFQQITTVHTLQASNESTKLTWLTKLRDTVDRWKRTLQNTVFRNQRIAAASNNSAPPK

pLDDT: mean 78.58, std 19.47, range [32.44, 97.94]